Protein AF-A0A385BQH5-F1 (afdb_monomer)

Radius of gyration: 16.95 Å; Cα contacts (8 Å, |Δi|>4): 171; chains: 1; bounding box: 60×28×35 Å

Foldseek 3Di:
DDDDDPPPPVVVVVVVVLLVLLQCVQADWDWFFFADWDDDPFIWTDRDPPRTHGCVQWPDNDDDGGWIWTDDHGFKIWIWHDDPPRDTHTDDIITGHDPDCVVVCVPPVD

Structure (mmCIF, N/CA/C/O backbone):
data_AF-A0A385BQH5-F1
#
_entry.id   AF-A0A385BQH5-F1
#
loop_
_atom_site.group_PDB
_atom_site.id
_atom_site.type_symbol
_atom_site.label_atom_id
_atom_site.label_alt_id
_atom_site.label_comp_id
_atom_site.label_asym_id
_atom_site.label_entity_id
_atom_site.label_seq_id
_atom_site.pdbx_PDB_ins_code
_atom_site.Cartn_x
_atom_site.Cartn_y
_atom_site.Cartn_z
_atom_site.occupancy
_atom_site.B_iso_or_equiv
_atom_site.auth_seq_id
_atom_site.auth_comp_id
_atom_site.auth_asym_id
_atom_site.auth_atom_id
_atom_site.pdbx_PDB_model_num
ATOM 1 N N . MET A 1 1 ? -45.588 18.706 0.110 1.00 42.06 1 MET A N 1
ATOM 2 C CA . MET A 1 1 ? -44.507 18.430 1.082 1.00 42.06 1 MET A CA 1
ATOM 3 C C . MET A 1 1 ? -44.310 16.929 1.151 1.00 42.06 1 MET A C 1
ATOM 5 O O . MET A 1 1 ? -45.250 16.280 1.574 1.00 42.06 1 MET A O 1
ATOM 9 N N . LEU A 1 2 ? -43.172 16.399 0.689 1.00 43.88 2 LEU A N 1
ATOM 10 C CA . LEU A 1 2 ? -42.576 15.103 1.079 1.00 43.88 2 LEU A CA 1
ATOM 11 C C . LEU A 1 2 ? -41.400 14.822 0.130 1.00 43.88 2 LEU A C 1
ATOM 13 O O . LEU A 1 2 ? -41.543 14.179 -0.901 1.00 43.88 2 LEU A O 1
ATOM 17 N N . SER A 1 3 ? -40.230 15.362 0.457 1.00 42.41 3 SER A N 1
ATOM 18 C CA . SER A 1 3 ? -38.985 15.092 -0.270 1.00 42.41 3 SER A CA 1
ATOM 19 C C . SER A 1 3 ? -37.825 15.205 0.713 1.00 42.41 3 SER A C 1
ATOM 21 O O . SER A 1 3 ? -37.258 16.280 0.887 1.00 42.41 3 SER A O 1
ATOM 23 N N . GLY A 1 4 ? -37.521 14.125 1.436 1.00 46.78 4 GLY A N 1
ATOM 24 C CA . GLY A 1 4 ? -36.487 14.212 2.470 1.00 46.78 4 GLY A CA 1
ATOM 25 C C . GLY A 1 4 ? -36.072 12.926 3.177 1.00 46.7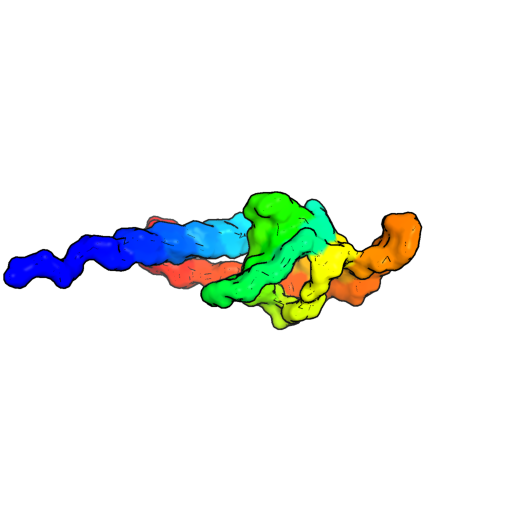8 4 GLY A C 1
ATOM 26 O O . GLY A 1 4 ? -35.565 13.032 4.283 1.00 46.78 4 GLY A O 1
ATOM 27 N N . PHE A 1 5 ? -36.271 11.731 2.601 1.00 41.88 5 PHE A N 1
ATOM 28 C CA . PHE A 1 5 ? -35.959 10.481 3.326 1.00 41.88 5 PHE A CA 1
ATOM 29 C C . PHE A 1 5 ? -35.049 9.470 2.600 1.00 41.88 5 PHE A C 1
ATOM 31 O O . PHE A 1 5 ? -34.791 8.401 3.136 1.00 41.88 5 PHE A O 1
ATOM 38 N N . PHE A 1 6 ? -34.499 9.791 1.420 1.00 38.69 6 PHE A N 1
ATOM 39 C CA . PHE A 1 6 ? -33.725 8.817 0.620 1.00 38.69 6 PHE A CA 1
ATOM 40 C C . PHE A 1 6 ? -32.208 9.066 0.516 1.00 38.69 6 PHE A C 1
ATOM 42 O O . PHE A 1 6 ? -31.498 8.246 -0.054 1.00 38.69 6 PHE A O 1
ATOM 49 N N . ILE A 1 7 ? -31.669 10.150 1.084 1.00 45.72 7 ILE A N 1
ATOM 50 C CA . ILE A 1 7 ? -30.247 10.518 0.886 1.00 45.72 7 ILE A CA 1
ATOM 51 C C . ILE A 1 7 ? -29.324 9.943 1.984 1.00 45.72 7 ILE A C 1
ATOM 53 O O . ILE A 1 7 ? -28.111 9.837 1.794 1.00 45.72 7 ILE A O 1
ATOM 57 N N . PHE A 1 8 ? -29.875 9.513 3.122 1.00 41.56 8 PHE A N 1
ATOM 58 C CA . PHE A 1 8 ? -29.067 9.086 4.270 1.00 41.56 8 PHE A CA 1
ATOM 59 C C . PHE A 1 8 ? -28.555 7.641 4.187 1.00 41.56 8 PHE A C 1
ATOM 61 O O . PHE A 1 8 ? -27.419 7.394 4.576 1.00 41.56 8 PHE A O 1
ATOM 68 N N . VAL A 1 9 ? -29.335 6.701 3.639 1.00 48.78 9 VAL A N 1
ATOM 69 C CA . VAL A 1 9 ? -28.971 5.268 3.653 1.00 48.78 9 VAL A CA 1
ATOM 70 C C . VAL A 1 9 ? -27.757 4.983 2.764 1.00 48.78 9 VAL A C 1
ATOM 72 O O . VAL A 1 9 ? -26.778 4.413 3.233 1.00 48.78 9 VAL A O 1
ATOM 75 N N . GLY A 1 10 ? -27.749 5.481 1.521 1.00 49.28 10 GLY A N 1
ATOM 76 C CA . GLY A 1 10 ? -26.636 5.232 0.597 1.00 49.28 10 GLY A CA 1
ATOM 77 C C . GLY A 1 10 ? -25.294 5.780 1.096 1.00 49.28 10 GLY A C 1
ATOM 78 O O . GLY A 1 10 ? -24.263 5.140 0.921 1.00 49.28 10 GLY A O 1
ATOM 79 N N . ASN A 1 11 ? -25.284 6.930 1.780 1.00 57.22 11 ASN A N 1
ATOM 80 C CA . ASN A 1 11 ? -24.048 7.491 2.336 1.00 57.22 11 ASN A CA 1
ATOM 81 C C . ASN A 1 11 ? -23.449 6.612 3.449 1.00 57.22 11 ASN A C 1
ATOM 83 O O . ASN A 1 11 ? -22.227 6.553 3.570 1.00 57.22 11 ASN A O 1
ATOM 87 N N . ILE A 1 12 ? -24.278 5.912 4.230 1.00 62.72 12 ILE A N 1
ATOM 88 C CA . ILE A 1 12 ? -23.821 5.042 5.324 1.00 62.72 12 ILE A CA 1
ATOM 89 C C . ILE A 1 12 ? -23.118 3.795 4.769 1.00 62.72 12 ILE A C 1
ATOM 91 O O . ILE A 1 12 ? -22.043 3.442 5.259 1.00 62.72 12 ILE A O 1
ATOM 95 N N . ASP A 1 13 ? -23.655 3.187 3.709 1.00 65.62 13 ASP A N 1
ATOM 96 C CA . ASP A 1 13 ? -23.061 1.998 3.078 1.00 65.62 13 ASP A CA 1
ATOM 97 C C . ASP A 1 13 ? -21.675 2.291 2.486 1.00 65.62 13 ASP A C 1
ATOM 99 O O . ASP A 1 13 ? -20.729 1.519 2.671 1.00 65.62 13 ASP A O 1
ATOM 103 N N . TYR A 1 14 ? -21.518 3.447 1.831 1.00 68.00 14 TYR A N 1
ATOM 104 C CA . TYR A 1 14 ? -20.221 3.889 1.310 1.00 68.00 14 TYR A CA 1
ATOM 105 C C . TYR A 1 14 ? -19.199 4.135 2.426 1.00 68.00 14 TYR A C 1
ATOM 107 O O . TYR A 1 14 ? -18.043 3.728 2.301 1.00 68.00 14 TYR A O 1
ATOM 115 N N . ILE A 1 15 ? -19.619 4.765 3.527 1.00 70.88 15 ILE A N 1
ATOM 116 C CA . ILE A 1 15 ? -18.752 5.008 4.688 1.00 70.88 15 ILE A CA 1
ATOM 117 C C . ILE A 1 15 ? -18.303 3.680 5.305 1.00 70.88 15 ILE A C 1
ATOM 119 O O . ILE A 1 15 ? -17.120 3.522 5.610 1.00 70.88 15 ILE A O 1
ATOM 123 N N . TYR A 1 16 ? -19.217 2.715 5.449 1.00 73.00 16 TYR A N 1
ATOM 124 C CA . TYR A 1 16 ? -18.906 1.387 5.975 1.00 73.00 16 TYR A CA 1
ATOM 125 C C . TYR A 1 16 ? -17.904 0.634 5.092 1.00 73.00 16 TYR A C 1
ATOM 127 O O . TYR A 1 16 ? -16.938 0.064 5.606 1.00 73.00 16 TYR A O 1
ATOM 135 N N . LEU A 1 17 ? -18.084 0.663 3.769 1.00 77.00 17 LEU A N 1
ATOM 136 C CA . LEU A 1 17 ? -17.190 -0.018 2.830 1.00 77.00 17 LEU A CA 1
ATOM 137 C C . LEU A 1 17 ? -15.765 0.555 2.864 1.00 77.00 17 LEU A C 1
ATOM 139 O O . LEU A 1 17 ? -14.796 -0.207 2.894 1.00 77.00 17 LEU A O 1
ATOM 143 N N . ASP A 1 18 ? -15.630 1.881 2.911 1.00 79.44 18 ASP A N 1
ATOM 144 C CA . ASP A 1 18 ? -14.329 2.552 3.019 1.00 79.44 18 ASP A CA 1
ATOM 145 C C . ASP A 1 18 ? -13.612 2.188 4.321 1.00 79.44 18 ASP A C 1
ATOM 147 O O . ASP A 1 18 ? -12.410 1.920 4.339 1.00 79.44 18 ASP A O 1
ATOM 151 N N . ILE A 1 19 ? -14.365 2.136 5.415 1.00 79.62 19 ILE A N 1
ATOM 152 C CA . ILE A 1 19 ? -13.902 1.720 6.738 1.00 79.62 19 ILE A CA 1
ATOM 153 C C . ILE A 1 19 ? -13.419 0.270 6.724 1.00 79.62 19 ILE A C 1
ATOM 155 O O . ILE A 1 19 ? -12.310 -0.013 7.186 1.00 79.62 19 ILE A O 1
ATOM 159 N N . LYS A 1 20 ? -14.220 -0.639 6.163 1.00 83.44 20 LYS A N 1
ATOM 160 C CA . LYS A 1 20 ? -13.885 -2.059 6.055 1.00 83.44 20 LYS A CA 1
ATOM 161 C C . LYS A 1 20 ? -12.608 -2.260 5.244 1.00 83.44 20 LYS A C 1
ATOM 163 O O . LYS A 1 20 ? -11.708 -2.949 5.709 1.00 83.44 20 LYS A O 1
ATOM 168 N N . ASN A 1 21 ? -12.479 -1.592 4.095 1.00 87.25 21 ASN A N 1
ATOM 169 C CA . ASN A 1 21 ? -11.266 -1.660 3.276 1.00 87.25 21 ASN A CA 1
ATOM 170 C C . ASN A 1 21 ? -10.021 -1.208 4.056 1.00 87.25 21 ASN A C 1
ATOM 172 O O . ASN A 1 21 ? -8.992 -1.878 3.996 1.00 87.25 2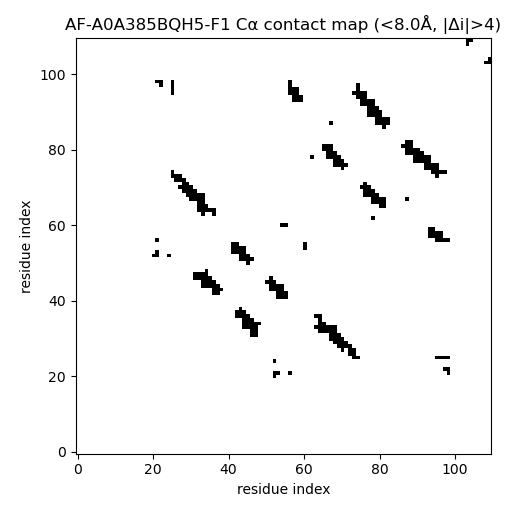1 ASN A O 1
ATOM 176 N N . LYS A 1 22 ? -10.118 -0.131 4.849 1.00 87.00 22 LYS A N 1
ATOM 177 C CA . LYS A 1 22 ? -8.990 0.353 5.659 1.00 87.00 22 LYS A CA 1
ATOM 178 C C . LYS A 1 22 ? -8.539 -0.668 6.706 1.00 87.00 22 LYS A C 1
ATOM 180 O O . LYS A 1 22 ? -7.336 -0.860 6.890 1.00 87.00 22 LYS A O 1
ATOM 185 N N . VAL A 1 23 ? -9.490 -1.314 7.383 1.00 86.62 23 VAL A N 1
ATOM 186 C CA . VAL A 1 23 ? -9.222 -2.369 8.378 1.00 86.62 23 VAL A CA 1
ATOM 187 C C . VAL A 1 23 ? -8.643 -3.613 7.709 1.00 86.62 23 VAL A C 1
ATOM 189 O O . VAL A 1 23 ? -7.634 -4.143 8.173 1.00 86.62 23 VAL A O 1
ATOM 192 N N . ASP A 1 24 ? -9.232 -4.041 6.595 1.00 87.81 24 ASP A N 1
ATOM 193 C CA . ASP A 1 24 ? -8.768 -5.194 5.825 1.00 87.81 24 ASP A CA 1
ATOM 194 C C . ASP A 1 24 ? -7.337 -4.977 5.329 1.00 87.81 24 ASP A C 1
ATOM 196 O O . ASP A 1 24 ? -6.482 -5.840 5.523 1.00 87.81 24 ASP A O 1
ATOM 200 N N . PHE A 1 25 ? -7.043 -3.805 4.761 1.00 89.50 25 PHE A N 1
ATOM 201 C CA . PHE A 1 25 ? -5.691 -3.447 4.339 1.00 89.50 25 PHE A CA 1
ATOM 202 C C . PHE A 1 25 ? -4.705 -3.490 5.506 1.00 89.50 25 PHE A C 1
ATOM 204 O O . PHE A 1 25 ? -3.618 -4.045 5.361 1.00 89.50 25 PHE A O 1
ATOM 211 N N . TYR A 1 26 ? -5.076 -2.955 6.674 1.00 88.00 26 TYR A N 1
ATOM 212 C CA . TYR A 1 26 ? -4.210 -2.961 7.855 1.00 88.00 26 TYR A CA 1
ATOM 213 C C . TYR A 1 26 ? -3.867 -4.388 8.311 1.00 88.00 26 TYR A C 1
ATOM 215 O O . TYR A 1 26 ? -2.705 -4.654 8.618 1.00 88.00 26 TYR A O 1
ATOM 223 N N . ASN A 1 27 ? -4.826 -5.318 8.263 1.00 86.50 27 ASN A N 1
ATOM 224 C CA . ASN A 1 27 ? -4.676 -6.678 8.795 1.00 86.50 27 ASN A CA 1
ATOM 225 C C . ASN A 1 27 ? -4.161 -7.730 7.793 1.00 86.50 27 ASN A C 1
ATOM 227 O O . ASN A 1 27 ? -3.713 -8.794 8.212 1.00 86.50 27 ASN A O 1
ATOM 231 N N . LYS A 1 28 ? -4.243 -7.484 6.480 1.00 88.12 28 LYS A N 1
ATOM 232 C CA . LYS A 1 28 ? -3.873 -8.476 5.450 1.00 88.12 28 LYS A CA 1
ATOM 233 C C . LYS A 1 28 ? -2.398 -8.420 5.066 1.00 88.12 28 LYS A C 1
ATOM 235 O O . LYS A 1 28 ? -1.833 -7.340 4.927 1.00 88.12 28 LYS A O 1
ATOM 240 N N . ASN A 1 29 ? -1.787 -9.572 4.809 1.00 91.06 29 ASN A N 1
ATOM 241 C CA . ASN A 1 29 ? -0.515 -9.596 4.089 1.00 91.06 29 ASN A CA 1
ATOM 242 C C . ASN A 1 29 ? -0.760 -9.264 2.618 1.00 91.06 29 ASN A C 1
ATOM 244 O O . ASN A 1 29 ? -1.766 -9.693 2.051 1.00 91.06 29 ASN A O 1
ATOM 248 N N . ILE A 1 30 ? 0.128 -8.471 2.029 1.00 90.62 30 ILE A N 1
ATOM 249 C CA . ILE A 1 30 ? -0.010 -8.000 0.650 1.00 90.62 30 ILE A CA 1
ATOM 250 C C . ILE A 1 30 ? 1.336 -8.137 -0.024 1.00 90.62 30 ILE A C 1
ATOM 252 O O . ILE A 1 30 ? 2.318 -7.603 0.473 1.00 90.62 30 ILE A O 1
ATOM 256 N N . ASP A 1 31 ? 1.349 -8.790 -1.173 1.00 91.44 31 ASP A N 1
ATOM 257 C CA . ASP A 1 31 ? 2.463 -8.788 -2.105 1.00 91.44 31 ASP A CA 1
ATOM 258 C C . ASP A 1 31 ? 1.872 -8.478 -3.482 1.00 91.44 31 ASP A C 1
ATOM 260 O O . ASP A 1 31 ? 0.879 -9.086 -3.886 1.00 91.44 31 ASP A O 1
ATOM 264 N N . GLY A 1 32 ? 2.418 -7.491 -4.188 1.00 91.44 32 GLY A N 1
ATOM 265 C CA . GLY A 1 32 ? 1.849 -7.077 -5.467 1.00 91.44 32 GLY A CA 1
ATOM 266 C C . GLY A 1 32 ? 2.611 -5.950 -6.141 1.00 91.44 32 GLY A C 1
ATOM 267 O O . GLY A 1 32 ? 3.582 -5.425 -5.605 1.00 91.44 32 GLY A O 1
ATOM 268 N N . ILE A 1 33 ? 2.151 -5.571 -7.330 1.00 92.56 33 ILE A N 1
ATOM 269 C CA . ILE A 1 33 ? 2.7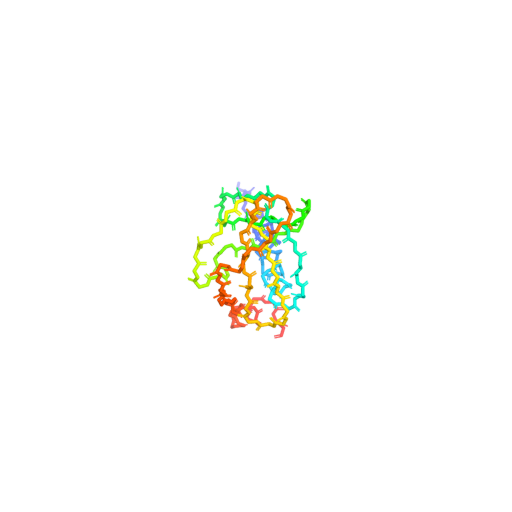15 -4.468 -8.114 1.00 92.56 33 ILE A CA 1
ATOM 270 C C . ILE A 1 33 ? 1.634 -3.414 -8.277 1.00 92.56 33 ILE A C 1
ATOM 272 O O . ILE A 1 33 ? 0.500 -3.741 -8.622 1.00 92.56 33 ILE A O 1
ATOM 276 N N . ILE A 1 34 ? 1.976 -2.148 -8.060 1.00 94.00 34 ILE A N 1
ATOM 277 C CA . ILE A 1 34 ? 1.035 -1.046 -8.237 1.00 94.00 34 ILE A CA 1
ATOM 278 C C . ILE A 1 34 ? 0.684 -0.931 -9.719 1.00 94.00 34 ILE A C 1
ATOM 280 O O . ILE A 1 34 ? 1.506 -0.529 -10.543 1.00 94.00 34 ILE A O 1
ATOM 284 N N . THR A 1 35 ? -0.558 -1.255 -10.058 1.00 94.88 35 THR A N 1
ATOM 285 C CA . THR A 1 35 ? -1.062 -1.232 -11.437 1.00 94.88 35 THR A CA 1
ATOM 286 C C . THR A 1 35 ? -1.702 0.105 -11.786 1.00 94.88 35 THR A C 1
ATOM 288 O O . THR A 1 35 ? -1.675 0.531 -12.940 1.00 94.88 35 THR A O 1
ATOM 291 N N . LYS A 1 36 ? -2.301 0.782 -10.797 1.00 95.19 36 LYS A N 1
ATOM 292 C CA . LYS A 1 36 ? -3.087 1.998 -11.020 1.00 95.19 36 LYS A CA 1
ATOM 293 C C . LYS A 1 36 ? -3.194 2.849 -9.761 1.00 95.19 36 LYS A C 1
ATOM 295 O O . LYS A 1 36 ? -3.380 2.336 -8.663 1.00 95.19 36 LYS A O 1
ATOM 300 N N . ILE A 1 37 ? -3.187 4.170 -9.934 1.00 94.00 37 ILE A N 1
ATOM 301 C CA . ILE A 1 37 ? -3.477 5.138 -8.870 1.00 94.00 37 ILE A CA 1
ATOM 302 C C . ILE A 1 37 ? -4.635 6.026 -9.332 1.00 94.00 37 ILE A C 1
ATOM 304 O O . ILE A 1 37 ? -4.548 6.673 -10.375 1.00 94.00 37 ILE A O 1
ATOM 308 N N . LYS A 1 38 ? -5.738 6.057 -8.577 1.00 93.75 38 LYS A N 1
ATOM 309 C CA . LYS A 1 38 ? -6.939 6.845 -8.904 1.00 93.75 38 LYS A CA 1
ATOM 310 C C . LYS A 1 38 ? -7.228 7.862 -7.802 1.00 93.75 38 LYS A C 1
ATOM 312 O O . LYS A 1 38 ? -7.583 7.486 -6.687 1.00 93.75 38 LYS A O 1
ATOM 317 N N . ARG A 1 39 ? -7.135 9.152 -8.129 1.00 88.94 39 ARG A N 1
ATOM 318 C CA . ARG A 1 39 ? -7.492 10.257 -7.224 1.00 88.94 39 ARG A CA 1
ATOM 319 C C . ARG A 1 39 ? -9.002 10.500 -7.281 1.00 88.94 39 ARG A C 1
ATOM 321 O O . ARG A 1 39 ? -9.531 10.844 -8.333 1.00 88.94 39 ARG A O 1
ATOM 328 N N . THR A 1 40 ? -9.699 10.263 -6.175 1.00 82.88 40 THR A N 1
ATOM 329 C CA . THR A 1 40 ? -11.142 10.532 -6.015 1.00 82.88 40 THR A CA 1
ATOM 330 C C . THR A 1 40 ? -11.375 11.254 -4.680 1.00 82.88 40 THR A C 1
ATOM 332 O O . THR A 1 40 ? -10.511 12.020 -4.268 1.00 82.88 40 THR A O 1
ATOM 335 N N . ARG A 1 41 ? -12.485 11.000 -3.964 1.00 74.50 41 ARG A N 1
ATOM 336 C CA . ARG A 1 41 ? -12.653 11.433 -2.559 1.00 74.50 41 ARG A CA 1
ATOM 337 C C . ARG A 1 41 ? -11.575 10.862 -1.618 1.00 74.50 41 ARG A C 1
ATOM 339 O O . ARG A 1 41 ? -11.340 11.434 -0.563 1.00 74.50 41 ARG A O 1
ATOM 346 N N . GLY A 1 42 ? -10.908 9.784 -2.034 1.00 82.19 42 GLY A N 1
ATOM 347 C CA . GLY A 1 42 ? -9.620 9.316 -1.517 1.00 82.19 42 GLY A CA 1
ATOM 348 C C . GLY A 1 42 ? -8.731 8.827 -2.663 1.00 82.19 42 GLY A C 1
ATOM 349 O O . GLY A 1 42 ? -9.228 8.522 -3.762 1.00 82.19 42 GLY A O 1
ATOM 350 N N . THR A 1 43 ? -7.421 8.770 -2.441 1.00 90.44 43 THR A N 1
ATOM 351 C CA . THR A 1 43 ? -6.465 8.279 -3.441 1.00 90.44 43 THR A CA 1
ATOM 352 C C . THR A 1 43 ? -6.344 6.766 -3.327 1.00 90.44 43 THR A C 1
ATOM 354 O O . THR A 1 43 ? -5.701 6.250 -2.419 1.00 90.44 43 THR A O 1
ATOM 357 N N . LYS A 1 44 ? -6.971 6.049 -4.262 1.00 93.25 44 LYS A N 1
ATOM 358 C CA . LYS A 1 44 ? -6.950 4.584 -4.311 1.00 93.25 44 LYS A CA 1
ATOM 359 C C . LYS A 1 44 ? -5.711 4.105 -5.056 1.00 93.25 44 LYS A C 1
ATOM 361 O O . LYS A 1 44 ? -5.513 4.487 -6.212 1.00 93.25 44 LYS A O 1
ATOM 366 N N . VAL A 1 45 ? -4.919 3.261 -4.411 1.00 94.31 45 VAL A N 1
ATOM 367 C CA . VAL A 1 45 ? -3.732 2.612 -4.973 1.00 94.31 45 VAL A CA 1
ATOM 368 C C . VAL A 1 45 ? -4.063 1.143 -5.196 1.00 94.31 45 VAL A C 1
ATOM 370 O O . VAL A 1 45 ? -4.308 0.418 -4.235 1.00 94.31 45 VAL A O 1
ATOM 373 N N . TYR A 1 46 ? -4.119 0.726 -6.457 1.00 95.12 46 TYR A N 1
ATOM 374 C CA . TYR A 1 46 ? -4.471 -0.632 -6.861 1.00 95.12 46 TYR A CA 1
ATOM 375 C C . TYR A 1 46 ? -3.208 -1.465 -7.038 1.00 95.12 46 TYR A C 1
ATOM 377 O O . TYR A 1 46 ? -2.269 -1.024 -7.705 1.00 95.12 46 TYR A O 1
ATOM 385 N N . TYR A 1 47 ? -3.214 -2.663 -6.462 1.00 92.88 47 TYR A N 1
ATOM 386 C CA . TYR A 1 47 ? -2.131 -3.649 -6.570 1.00 92.88 47 TYR A CA 1
ATOM 387 C C . TYR A 1 47 ? -2.592 -4.985 -7.177 1.00 92.88 47 TYR A C 1
ATOM 389 O O . TYR A 1 47 ? -1.779 -5.877 -7.404 1.00 92.88 47 TYR A O 1
ATOM 397 N N . ALA A 1 48 ? -3.889 -5.096 -7.472 1.00 88.88 48 ALA A N 1
ATOM 398 C CA . ALA A 1 48 ? -4.509 -6.117 -8.310 1.00 88.88 48 ALA A CA 1
ATOM 399 C C . ALA A 1 48 ? -5.692 -5.485 -9.074 1.00 88.88 48 ALA A C 1
ATOM 401 O O . ALA A 1 48 ? -5.912 -4.275 -8.990 1.00 88.88 48 ALA A O 1
ATOM 402 N N . GLU A 1 49 ? -6.453 -6.278 -9.831 1.00 86.25 49 GLU A N 1
ATOM 403 C CA . GLU A 1 49 ? -7.579 -5.778 -10.638 1.00 86.25 49 GLU A CA 1
ATOM 404 C C . GLU A 1 49 ? -8.677 -5.119 -9.781 1.00 86.25 49 GLU A C 1
ATOM 406 O O . GLU A 1 49 ? -9.150 -4.025 -10.099 1.00 86.25 49 GLU A O 1
ATOM 411 N N . SER A 1 50 ? -9.030 -5.746 -8.657 1.00 87.19 50 SER A N 1
ATOM 412 C CA . SER A 1 50 ? -10.053 -5.265 -7.719 1.00 87.19 50 SER A CA 1
ATOM 413 C C . SER A 1 50 ? -9.499 -4.783 -6.379 1.00 87.19 50 SER A C 1
ATOM 415 O O . SER A 1 50 ? -10.205 -4.087 -5.647 1.00 87.19 50 SER A O 1
ATOM 417 N N . ASP A 1 51 ? -8.253 -5.130 -6.047 1.00 90.88 51 ASP A N 1
ATOM 418 C CA . ASP A 1 51 ? -7.693 -4.852 -4.728 1.00 90.88 51 ASP A CA 1
ATOM 419 C C . ASP A 1 51 ? -6.946 -3.523 -4.693 1.00 90.88 51 ASP A C 1
ATOM 421 O O . ASP A 1 51 ? -6.044 -3.246 -5.492 1.00 90.88 51 ASP A O 1
ATOM 425 N N . PHE A 1 52 ? -7.331 -2.698 -3.723 1.00 93.38 52 PHE A N 1
ATOM 426 C CA . PHE A 1 52 ? -6.751 -1.387 -3.500 1.00 93.38 52 PHE A CA 1
ATOM 427 C C . PHE A 1 52 ? -6.662 -1.053 -2.014 1.00 93.38 52 PHE A C 1
ATOM 429 O O . PHE A 1 52 ? -7.357 -1.634 -1.176 1.00 93.38 52 PHE A O 1
ATOM 436 N N . PHE A 1 53 ? -5.837 -0.057 -1.717 1.00 92.19 53 PHE A N 1
ATOM 437 C CA . PHE A 1 53 ? -5.801 0.626 -0.430 1.00 92.19 53 PHE A CA 1
ATOM 438 C C . PHE A 1 53 ? -5.815 2.139 -0.615 1.00 92.19 53 PHE A C 1
ATOM 440 O O . PHE A 1 53 ? -5.610 2.656 -1.719 1.00 92.19 53 PHE A O 1
ATOM 447 N N . TYR A 1 54 ? -6.080 2.854 0.470 1.00 91.69 54 TYR A N 1
ATOM 448 C CA . TYR A 1 54 ? -6.076 4.310 0.478 1.00 91.69 54 TYR A CA 1
ATOM 449 C C . TYR A 1 54 ? -4.669 4.832 0.776 1.00 91.69 54 TYR A C 1
ATOM 451 O O . TYR A 1 54 ? -4.083 4.477 1.797 1.00 91.69 54 TYR A O 1
ATOM 459 N N . LEU A 1 55 ? -4.131 5.700 -0.085 1.00 91.94 55 LEU A N 1
ATOM 460 C CA . LEU A 1 55 ? -2.808 6.316 0.097 1.00 91.94 55 LEU A CA 1
ATOM 461 C C . LEU A 1 55 ? -2.719 7.089 1.420 1.00 91.94 55 LEU A C 1
ATOM 463 O O . LEU A 1 55 ? -1.655 7.198 2.012 1.00 91.94 55 LEU A O 1
ATOM 467 N N . GLU A 1 56 ? -3.845 7.603 1.911 1.00 89.00 56 GLU A N 1
ATOM 468 C CA . GLU A 1 56 ? -3.960 8.300 3.193 1.00 89.00 56 GLU A CA 1
ATOM 469 C C . GLU A 1 56 ? -3.738 7.383 4.409 1.00 89.00 56 GLU A C 1
ATOM 471 O O . GLU A 1 56 ? -3.638 7.872 5.529 1.00 89.00 56 GLU A O 1
ATOM 476 N N . GLN A 1 57 ? -3.675 6.062 4.213 1.00 88.94 57 GLN A N 1
ATOM 477 C CA . GLN A 1 57 ? -3.287 5.106 5.253 1.00 88.94 57 GLN A CA 1
ATOM 478 C C . GLN A 1 57 ? -1.773 4.986 5.414 1.00 88.94 57 GLN A C 1
ATOM 480 O O . GLN A 1 57 ? -1.327 4.204 6.247 1.00 88.94 57 GLN A O 1
ATOM 485 N N . LEU A 1 58 ? -0.989 5.709 4.621 1.00 90.94 58 LEU A N 1
ATOM 486 C CA . LEU A 1 58 ? 0.461 5.722 4.705 1.00 90.94 58 LEU A CA 1
ATOM 487 C C . LEU A 1 58 ? 0.933 7.044 5.309 1.00 90.94 58 LEU A C 1
ATOM 489 O O . LEU A 1 58 ? 0.383 8.102 4.999 1.00 90.94 58 LEU A O 1
ATOM 493 N N . GLU A 1 59 ? 1.942 6.972 6.177 1.00 87.38 59 GLU A N 1
ATOM 494 C CA . GLU A 1 59 ? 2.589 8.160 6.755 1.00 87.38 59 GLU A CA 1
ATOM 495 C C . GLU A 1 59 ? 3.235 9.025 5.658 1.00 87.38 59 GLU A C 1
ATOM 497 O O . GLU A 1 59 ? 3.059 10.241 5.656 1.00 87.38 59 GLU A O 1
ATOM 502 N N . ASP A 1 60 ? 3.835 8.378 4.651 1.00 81.19 60 ASP A N 1
ATOM 503 C CA . ASP A 1 60 ? 4.431 9.017 3.476 1.00 81.19 60 ASP A CA 1
ATOM 504 C C . ASP A 1 60 ? 3.728 8.624 2.171 1.00 81.19 60 ASP A C 1
ATOM 506 O O . ASP A 1 60 ? 3.285 7.491 1.975 1.00 81.19 60 ASP A O 1
ATOM 510 N N . LYS A 1 61 ? 3.654 9.571 1.228 1.00 77.81 61 LYS A N 1
ATOM 511 C CA . LYS A 1 61 ? 2.852 9.456 -0.007 1.00 77.81 61 LYS A CA 1
ATOM 512 C C . LYS A 1 61 ? 3.685 9.225 -1.271 1.00 77.81 61 LYS A C 1
ATOM 514 O O . LYS A 1 61 ? 3.365 9.760 -2.332 1.00 77.81 61 LYS A O 1
ATOM 519 N N . LEU A 1 62 ? 4.757 8.448 -1.169 1.00 77.25 62 LEU A N 1
ATOM 520 C CA . LEU A 1 62 ? 5.711 8.231 -2.260 1.00 77.25 62 LEU A CA 1
ATOM 521 C C . LEU A 1 62 ? 5.525 6.848 -2.893 1.00 77.25 62 LEU A C 1
ATOM 523 O O . LEU A 1 62 ? 6.316 5.944 -2.657 1.00 77.25 62 LEU A O 1
ATOM 527 N N . LEU A 1 63 ? 4.466 6.695 -3.692 1.00 89.38 63 LEU A N 1
ATOM 528 C CA . LEU A 1 63 ? 4.201 5.487 -4.477 1.00 89.38 63 LEU A CA 1
ATOM 529 C C . LEU A 1 63 ? 3.980 5.833 -5.948 1.00 89.38 63 LEU A C 1
ATOM 531 O O . LEU A 1 63 ? 3.305 6.822 -6.263 1.00 89.38 63 LEU A O 1
ATOM 535 N N . LYS A 1 64 ? 4.502 5.000 -6.847 1.00 91.25 64 LYS A N 1
ATOM 536 C CA . LYS A 1 64 ? 4.361 5.135 -8.299 1.00 91.25 64 LYS A CA 1
ATOM 537 C C . LYS A 1 64 ? 3.809 3.854 -8.920 1.00 91.25 64 LYS A C 1
ATOM 539 O O . LYS A 1 64 ? 3.869 2.767 -8.356 1.00 91.25 64 LYS A O 1
ATOM 544 N N . ILE A 1 65 ? 3.231 3.999 -10.110 1.00 91.94 65 ILE A N 1
ATOM 545 C CA . ILE A 1 65 ? 2.795 2.852 -10.912 1.00 91.94 65 ILE A CA 1
ATOM 546 C C . ILE A 1 65 ? 4.039 2.06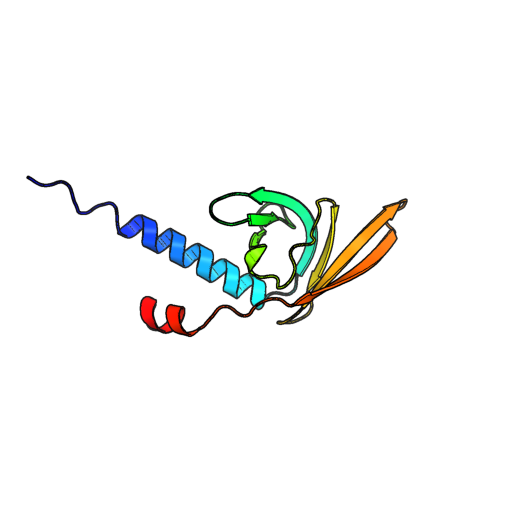3 -11.332 1.00 91.94 65 ILE A C 1
ATOM 548 O O . ILE A 1 65 ? 4.995 2.652 -11.828 1.00 91.9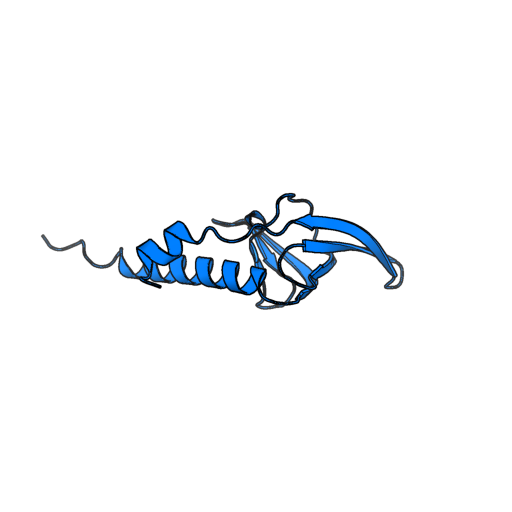4 65 ILE A O 1
ATOM 552 N N . GLY A 1 66 ? 4.000 0.745 -11.154 1.00 89.88 66 GLY A N 1
ATOM 553 C CA . GLY A 1 66 ? 5.116 -0.158 -11.433 1.00 89.88 66 GLY A CA 1
ATOM 554 C C . GLY A 1 66 ? 5.958 -0.528 -10.210 1.00 89.88 66 GLY A C 1
ATOM 555 O O . GLY A 1 66 ? 6.682 -1.523 -10.285 1.00 89.88 66 GLY A O 1
ATOM 556 N N . ASP A 1 67 ? 5.825 0.192 -9.091 1.00 91.00 67 ASP A N 1
ATOM 557 C CA . ASP A 1 67 ? 6.483 -0.187 -7.839 1.00 91.00 67 ASP A CA 1
ATOM 558 C C . ASP A 1 67 ? 5.924 -1.523 -7.340 1.00 91.00 67 ASP A C 1
ATOM 560 O O . ASP A 1 67 ? 4.713 -1.770 -7.374 1.00 91.00 67 ASP A O 1
ATOM 564 N N . SER A 1 68 ? 6.808 -2.387 -6.852 1.00 92.25 68 SER A N 1
ATOM 565 C CA . SER A 1 68 ? 6.419 -3.590 -6.127 1.00 92.25 68 SER A CA 1
ATOM 566 C C . SER A 1 68 ? 6.267 -3.255 -4.653 1.00 92.25 68 SER A C 1
ATOM 568 O O . SER A 1 68 ? 7.080 -2.539 -4.075 1.00 92.25 68 SER A O 1
ATOM 570 N N . ILE A 1 69 ? 5.235 -3.795 -4.024 1.00 93.25 69 ILE A N 1
ATOM 571 C CA . ILE A 1 69 ? 4.943 -3.591 -2.613 1.00 93.25 69 ILE A CA 1
ATOM 572 C C . ILE A 1 69 ? 4.875 -4.933 -1.895 1.00 93.25 69 ILE A C 1
ATOM 574 O O . ILE A 1 69 ? 4.363 -5.914 -2.433 1.00 93.25 69 ILE A O 1
ATOM 578 N N . SER A 1 70 ? 5.384 -4.962 -0.668 1.00 92.81 70 SER A N 1
ATOM 579 C CA . SER A 1 70 ? 5.253 -6.102 0.234 1.00 92.81 70 SER A CA 1
ATOM 580 C C . SER A 1 70 ? 4.911 -5.609 1.630 1.00 92.81 70 SER A C 1
ATOM 582 O O . SER A 1 70 ? 5.566 -4.729 2.185 1.00 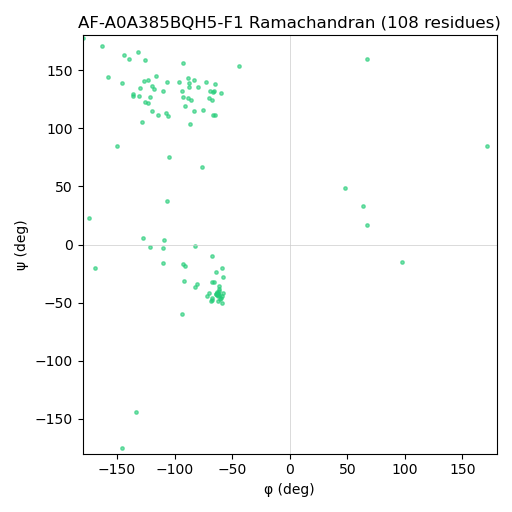92.81 70 SER A O 1
ATOM 584 N N . LYS A 1 71 ? 3.872 -6.182 2.216 1.00 92.06 71 LYS A N 1
ATOM 585 C CA . LYS A 1 71 ? 3.425 -5.925 3.576 1.00 92.06 71 LYS A CA 1
ATOM 586 C C . LYS A 1 71 ? 3.288 -7.261 4.271 1.00 92.06 71 LYS A C 1
ATOM 588 O O . LYS A 1 71 ? 2.328 -8.001 4.051 1.00 92.06 71 LYS A O 1
ATOM 593 N N . LYS A 1 72 ? 4.251 -7.535 5.140 1.00 82.12 72 LYS A N 1
ATOM 594 C CA . LYS A 1 72 ? 4.220 -8.659 6.067 1.00 82.12 72 LYS A CA 1
ATOM 595 C C . LYS A 1 72 ? 3.920 -8.072 7.441 1.00 82.12 72 LYS A C 1
ATOM 597 O O . LYS A 1 72 ? 4.758 -7.370 8.000 1.00 82.12 72 LYS A O 1
ATOM 602 N N . THR A 1 73 ? 2.728 -8.343 7.971 1.00 67.25 73 THR A N 1
ATOM 603 C CA . THR A 1 73 ? 2.230 -7.887 9.289 1.00 67.25 73 THR A CA 1
ATOM 604 C C . THR A 1 73 ? 1.977 -6.374 9.493 1.00 67.25 73 THR A C 1
ATOM 606 O O . THR A 1 73 ? 2.403 -5.505 8.734 1.00 67.25 73 THR A O 1
ATOM 609 N N . ASN A 1 74 ? 1.146 -6.083 10.501 1.00 67.19 74 ASN A N 1
ATOM 610 C CA . ASN A 1 74 ? 0.309 -4.885 10.666 1.00 67.19 74 ASN A CA 1
ATOM 611 C C . ASN A 1 74 ? 1.059 -3.616 11.098 1.00 67.19 74 ASN A C 1
ATOM 613 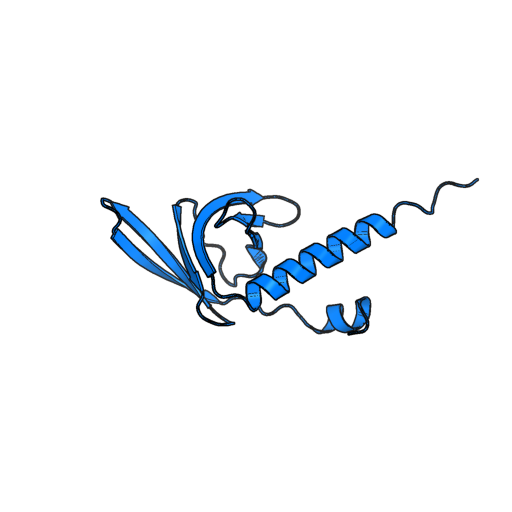O O . ASN A 1 74 ? 0.830 -3.104 12.194 1.00 67.19 74 ASN A O 1
ATOM 617 N N . SER A 1 75 ? 1.925 -3.068 10.257 1.00 77.12 75 SER A N 1
ATOM 618 C CA . SER A 1 75 ? 2.509 -1.753 10.562 1.00 77.12 75 SER A CA 1
ATOM 619 C C . SER A 1 75 ? 3.281 -1.125 9.425 1.00 77.12 75 SER A C 1
ATOM 621 O O . SER A 1 75 ? 3.500 0.081 9.473 1.00 77.12 75 SER A O 1
ATOM 623 N N . GLU A 1 76 ? 3.734 -1.896 8.438 1.00 90.25 76 GLU A N 1
ATOM 624 C CA . GLU A 1 76 ? 4.744 -1.410 7.503 1.00 90.25 76 GLU A CA 1
ATOM 625 C C . GLU A 1 76 ? 4.536 -1.977 6.098 1.00 90.25 76 GLU A C 1
ATOM 627 O O . GLU A 1 76 ? 4.224 -3.154 5.916 1.00 90.25 76 GLU A O 1
ATOM 632 N N . LEU A 1 77 ? 4.724 -1.116 5.105 1.00 91.88 77 LEU A N 1
ATOM 633 C CA . LEU A 1 77 ? 4.688 -1.420 3.685 1.00 91.88 77 LEU A CA 1
ATOM 634 C C . LEU A 1 77 ? 6.096 -1.205 3.126 1.00 91.88 77 LEU A C 1
ATOM 636 O O . LEU A 1 77 ? 6.576 -0.074 3.078 1.00 91.88 77 LEU A O 1
ATOM 640 N N . ALA A 1 78 ? 6.764 -2.278 2.722 1.00 92.38 78 ALA A N 1
ATOM 641 C CA . ALA A 1 78 ? 8.008 -2.198 1.971 1.00 92.38 78 ALA A CA 1
ATOM 642 C C . ALA A 1 78 ? 7.700 -1.903 0.500 1.00 92.38 78 ALA A C 1
ATOM 644 O O . ALA A 1 78 ? 6.799 -2.510 -0.084 1.00 92.38 78 ALA A O 1
ATOM 645 N N . VAL A 1 79 ? 8.454 -0.980 -0.086 1.00 92.00 79 VAL A N 1
ATOM 646 C CA . VAL A 1 79 ? 8.316 -0.541 -1.476 1.00 92.00 79 VAL A CA 1
ATOM 647 C C . VAL A 1 79 ? 9.615 -0.832 -2.205 1.00 92.00 79 VAL A C 1
ATOM 649 O O . VAL A 1 79 ? 10.705 -0.573 -1.688 1.00 92.00 79 VAL A O 1
ATOM 652 N N . TYR A 1 80 ? 9.489 -1.355 -3.415 1.00 91.44 80 TYR A N 1
ATOM 653 C CA . TYR A 1 80 ? 10.597 -1.724 -4.270 1.00 91.44 80 TYR A CA 1
ATOM 654 C C . TYR A 1 80 ? 10.401 -1.129 -5.663 1.00 91.44 80 TYR A C 1
ATOM 656 O O . TYR A 1 80 ? 9.320 -1.238 -6.241 1.00 91.44 80 TYR A O 1
ATOM 664 N N . GLU A 1 81 ? 11.455 -0.551 -6.226 1.00 88.25 81 GLU A N 1
ATOM 665 C CA . GLU A 1 81 ? 11.458 -0.072 -7.606 1.00 88.25 81 GLU A CA 1
ATOM 666 C C . GLU A 1 81 ? 11.876 -1.205 -8.527 1.00 88.25 81 GLU A C 1
ATOM 668 O O . GLU A 1 81 ? 12.842 -1.925 -8.255 1.00 88.25 81 GLU A O 1
ATOM 673 N N . LYS A 1 82 ? 11.163 -1.358 -9.639 1.00 81.06 82 LYS A N 1
ATOM 674 C CA . LYS A 1 82 ? 11.578 -2.278 -10.688 1.00 81.06 82 LYS A CA 1
ATOM 675 C C . LYS A 1 82 ? 12.739 -1.662 -11.468 1.00 81.06 82 LYS A C 1
ATOM 677 O O . LYS A 1 82 ? 12.553 -0.677 -12.176 1.00 81.06 82 LYS A O 1
ATOM 682 N N . ILE A 1 83 ? 13.898 -2.301 -11.401 1.00 82.94 83 ILE A N 1
ATOM 683 C CA . ILE A 1 83 ? 15.011 -2.079 -12.324 1.00 82.94 83 ILE A CA 1
ATOM 684 C C . ILE A 1 83 ? 14.882 -3.099 -13.466 1.00 82.94 83 ILE A C 1
ATOM 686 O O . ILE A 1 83 ? 14.196 -4.120 -13.344 1.00 82.94 83 ILE A O 1
ATOM 690 N N . GLU A 1 84 ? 15.454 -2.790 -14.626 1.00 77.75 84 GLU A N 1
ATOM 691 C CA . GLU A 1 84 ? 15.425 -3.638 -15.821 1.00 77.75 84 GLU A CA 1
ATOM 692 C C . GLU A 1 84 ? 15.690 -5.133 -15.520 1.00 77.75 84 GLU A C 1
ATOM 694 O O . GLU A 1 84 ? 16.319 -5.509 -14.531 1.00 77.75 84 GLU A O 1
ATOM 699 N N . ASN A 1 85 ? 15.169 -6.019 -16.376 1.00 73.56 85 ASN A N 1
ATOM 700 C CA . ASN A 1 85 ? 15.308 -7.480 -16.255 1.00 73.56 85 ASN A CA 1
ATOM 701 C C . ASN A 1 85 ? 14.672 -8.139 -15.013 1.00 73.56 85 ASN A C 1
ATOM 703 O O . ASN A 1 85 ? 15.138 -9.178 -14.560 1.00 73.56 85 ASN A O 1
ATOM 707 N N . LYS A 1 86 ? 13.543 -7.611 -14.511 1.00 67.44 86 LYS A N 1
ATOM 708 C CA . LYS A 1 86 ? 12.783 -8.178 -13.364 1.00 67.44 86 LYS A CA 1
ATOM 709 C C . LYS A 1 86 ? 13.532 -8.112 -12.025 1.00 67.44 86 LYS A C 1
ATOM 711 O O . LYS A 1 86 ? 13.148 -8.799 -11.080 1.00 67.44 86 LYS A O 1
ATOM 716 N N . HIS A 1 87 ? 14.567 -7.284 -11.932 1.00 79.56 87 HIS A N 1
ATOM 717 C CA . HIS A 1 87 ? 15.222 -7.000 -10.666 1.00 79.56 87 HIS A CA 1
ATOM 718 C C . HIS A 1 87 ? 14.448 -5.912 -9.922 1.00 79.56 87 HIS A C 1
ATOM 720 O O . HIS A 1 87 ? 13.944 -4.968 -10.523 1.00 79.56 87 HIS A O 1
ATOM 726 N N . TYR A 1 88 ? 14.344 -6.047 -8.605 1.00 83.19 88 TYR A N 1
ATOM 727 C CA . TYR A 1 88 ? 13.683 -5.067 -7.752 1.00 83.19 88 TYR A CA 1
ATOM 728 C C . TYR A 1 88 ? 14.683 -4.562 -6.722 1.00 83.19 88 TYR A C 1
ATOM 730 O O . TYR A 1 88 ? 15.301 -5.369 -6.024 1.00 83.19 88 TYR A O 1
ATOM 738 N N . ILE A 1 89 ? 14.847 -3.245 -6.623 1.00 88.31 89 ILE A N 1
ATOM 739 C CA . ILE A 1 89 ? 15.620 -2.631 -5.542 1.00 88.31 89 ILE A CA 1
ATOM 740 C C . ILE A 1 89 ? 14.687 -2.193 -4.435 1.00 88.31 89 ILE A C 1
ATOM 742 O O . ILE A 1 89 ? 13.605 -1.677 -4.686 1.00 88.31 89 ILE A O 1
ATOM 746 N N . TYR A 1 90 ? 15.111 -2.391 -3.196 1.00 88.06 90 TYR A N 1
ATOM 747 C CA . TYR A 1 90 ? 14.402 -1.835 -2.057 1.00 88.06 90 TYR A CA 1
ATOM 748 C C . TYR A 1 90 ? 14.529 -0.307 -2.075 1.00 88.06 90 TYR A C 1
ATOM 750 O O . TYR A 1 90 ? 15.642 0.215 -2.098 1.00 88.06 90 TYR A O 1
ATOM 758 N N . LEU A 1 91 ? 13.393 0.391 -2.063 1.00 86.94 91 LEU A N 1
ATOM 759 C CA . LEU A 1 91 ? 13.345 1.850 -1.986 1.00 86.94 91 LEU A CA 1
ATOM 760 C C . LEU A 1 91 ? 13.216 2.313 -0.542 1.00 86.94 91 LEU A C 1
ATOM 762 O O . LEU A 1 91 ? 14.029 3.089 -0.048 1.00 86.94 91 LEU A O 1
ATOM 766 N N . THR A 1 92 ? 12.143 1.885 0.120 1.00 89.25 92 THR A N 1
ATOM 767 C CA . THR A 1 92 ? 11.773 2.413 1.430 1.00 89.25 92 THR A CA 1
ATOM 768 C C . THR A 1 92 ? 10.776 1.505 2.141 1.00 89.25 92 THR A C 1
ATOM 770 O O . THR A 1 92 ? 10.214 0.570 1.563 1.00 89.25 92 THR A O 1
ATOM 773 N N . LYS A 1 93 ? 10.532 1.819 3.409 1.00 90.25 93 LYS A N 1
ATOM 774 C CA . LYS A 1 93 ? 9.515 1.210 4.253 1.00 90.25 93 LYS A CA 1
ATOM 775 C C . LYS A 1 93 ? 8.639 2.315 4.810 1.00 90.25 93 LYS A C 1
ATOM 777 O O . LYS A 1 93 ? 9.129 3.229 5.465 1.00 90.25 93 LYS A O 1
ATOM 782 N N . ILE A 1 94 ? 7.345 2.216 4.543 1.00 91.56 94 ILE A N 1
ATOM 783 C CA . ILE A 1 94 ? 6.363 3.228 4.910 1.00 91.56 94 ILE A CA 1
ATOM 784 C C . ILE A 1 94 ? 5.472 2.674 6.009 1.00 91.56 94 ILE A C 1
ATOM 786 O O . ILE A 1 94 ? 4.949 1.562 5.902 1.00 91.56 94 ILE A O 1
ATOM 790 N N . LYS A 1 95 ? 5.266 3.453 7.067 1.00 90.94 95 LYS A N 1
ATOM 791 C CA . LYS A 1 95 ? 4.362 3.074 8.147 1.00 90.94 95 LYS A CA 1
ATOM 792 C C . LYS A 1 95 ? 2.910 3.108 7.675 1.00 90.94 95 LYS A C 1
ATOM 794 O O . LYS A 1 95 ? 2.450 4.089 7.091 1.00 90.94 95 LYS A O 1
ATOM 799 N N . VAL A 1 96 ? 2.177 2.043 7.983 1.00 90.62 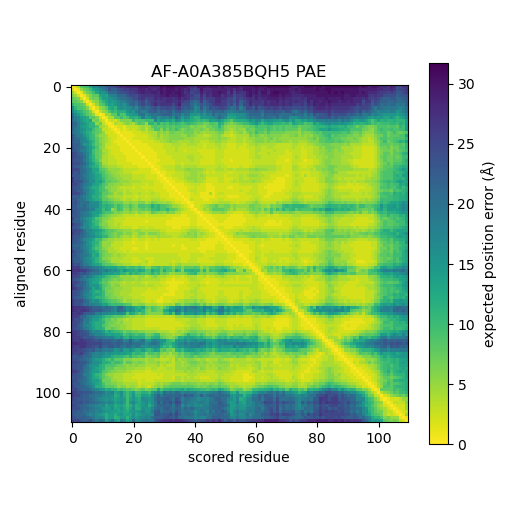96 VAL A N 1
ATOM 800 C CA . VAL A 1 96 ? 0.734 1.945 7.765 1.00 90.62 96 VAL A CA 1
ATOM 801 C C . VAL A 1 96 ? 0.005 2.430 9.014 1.00 90.62 96 VAL A C 1
ATOM 803 O O . VAL A 1 96 ? 0.133 1.864 10.102 1.00 90.62 96 VAL A O 1
ATOM 806 N N . LEU A 1 97 ? -0.790 3.480 8.851 1.00 88.81 97 LEU A N 1
ATOM 807 C CA . LEU A 1 97 ? -1.584 4.086 9.905 1.00 88.81 97 LEU A CA 1
ATOM 808 C C . LEU A 1 97 ? -2.727 3.153 10.310 1.00 88.81 97 LEU A C 1
ATOM 810 O O . LEU A 1 97 ? -3.546 2.725 9.491 1.00 88.81 97 LEU A O 1
ATOM 814 N N . LYS A 1 98 ? -2.799 2.864 11.611 1.00 85.00 98 LYS A N 1
ATOM 815 C CA . LYS A 1 98 ? -3.889 2.080 12.187 1.00 85.00 98 LYS A CA 1
ATOM 816 C C . LYS A 1 98 ? -5.199 2.874 12.087 1.00 85.00 98 LYS A C 1
ATOM 818 O O .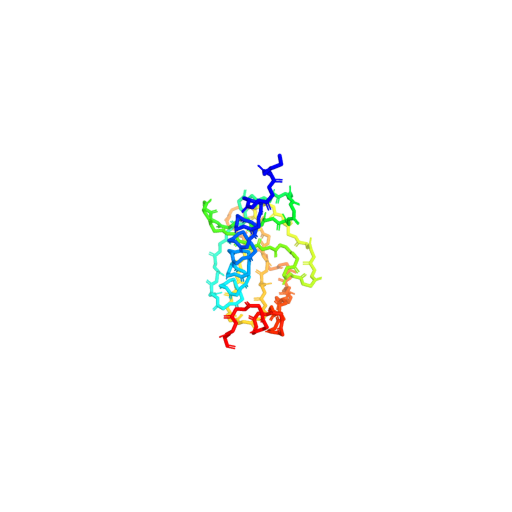 LYS A 1 98 ? -5.224 4.035 12.502 1.00 85.00 98 LYS A O 1
ATOM 823 N N . PRO A 1 99 ? -6.299 2.277 11.596 1.00 78.12 99 PRO A N 1
ATOM 824 C CA . PRO A 1 99 ? -7.597 2.943 11.614 1.00 78.12 99 PRO A CA 1
ATOM 825 C C . PRO A 1 99 ? -8.004 3.285 13.059 1.00 78.12 99 PRO A C 1
ATOM 827 O O . PRO A 1 99 ? -7.924 2.440 13.953 1.00 78.12 99 PRO A O 1
ATOM 830 N N . GLN A 1 100 ? -8.412 4.536 13.302 1.00 69.75 100 GLN A N 1
ATOM 831 C CA . GLN A 1 100 ? -8.799 5.014 14.635 1.00 69.75 100 GLN A CA 1
ATOM 832 C C . GLN A 1 100 ? -10.058 4.288 15.126 1.00 69.75 100 GLN A C 1
ATOM 834 O O . GLN A 1 100 ? -11.139 4.528 14.610 1.00 69.75 100 GLN A O 1
ATOM 839 N N . SER A 1 101 ? -9.948 3.443 16.152 1.00 60.44 101 SER A N 1
ATOM 840 C CA . SER A 1 101 ? -11.051 2.602 16.656 1.00 60.44 101 SER A CA 1
ATOM 841 C C . SER A 1 101 ? -12.248 3.364 17.247 1.00 60.44 101 SER A C 1
ATOM 843 O O . SER A 1 101 ? -13.353 2.826 17.275 1.00 60.44 101 SER A O 1
ATOM 845 N N . SER A 1 102 ? -12.046 4.602 17.710 1.00 56.00 102 SER A N 1
ATOM 846 C CA . SER A 1 102 ? -13.050 5.411 18.423 1.00 56.00 102 SER A CA 1
ATOM 847 C C . SER A 1 102 ? -14.327 5.647 17.602 1.00 56.00 102 SER A C 1
ATOM 849 O O . SER A 1 102 ? -15.427 5.331 18.053 1.00 56.00 102 SER A O 1
ATOM 851 N N . TYR A 1 103 ? -14.184 6.106 16.355 1.00 53.66 103 TYR A N 1
ATOM 852 C CA . TYR A 1 103 ? -15.329 6.377 15.481 1.00 53.66 103 TYR A CA 1
ATOM 853 C C . TYR A 1 103 ? -16.069 5.089 15.076 1.00 53.66 103 TYR A C 1
ATOM 855 O O . TYR A 1 103 ? -17.288 5.083 14.941 1.00 53.66 103 TYR A O 1
ATOM 863 N N . PHE A 1 104 ? -15.340 3.974 14.943 1.00 55.12 104 PHE A N 1
ATOM 864 C CA . PHE A 1 104 ? -15.869 2.680 14.501 1.00 55.12 104 PHE A CA 1
ATOM 865 C C . PHE A 1 104 ? -16.746 2.034 15.577 1.00 55.12 104 PHE A C 1
ATOM 867 O O . PHE A 1 104 ? -17.842 1.572 15.268 1.00 55.12 104 PHE A O 1
ATOM 874 N N . LYS A 1 105 ? -16.300 2.046 16.842 1.00 57.16 105 LYS A N 1
ATOM 875 C CA . LYS A 1 105 ? -17.117 1.574 17.971 1.00 57.16 105 LYS A CA 1
ATOM 876 C C . LYS A 1 105 ? -18.371 2.425 18.155 1.00 57.16 105 LYS A C 1
ATOM 878 O O . LYS A 1 105 ? -19.450 1.890 18.387 1.00 57.16 105 LYS A O 1
ATOM 883 N N . PHE A 1 106 ? -18.231 3.744 18.016 1.00 53.31 106 PHE A N 1
ATOM 884 C CA . PHE A 1 106 ? -19.330 4.685 18.210 1.00 53.31 106 PHE A CA 1
ATOM 885 C C . PHE A 1 106 ? -20.427 4.554 17.138 1.00 53.31 106 PHE A C 1
ATOM 887 O O . PHE A 1 106 ? -21.601 4.469 17.487 1.00 53.31 106 PHE A O 1
ATOM 894 N N . PHE A 1 107 ? -20.070 4.494 15.849 1.00 55.16 107 PHE A N 1
ATOM 895 C CA . PHE A 1 107 ? -21.056 4.432 14.758 1.00 55.16 107 PHE A CA 1
ATOM 896 C C . PHE A 1 107 ? -21.642 3.037 14.518 1.00 55.16 107 PHE A C 1
ATOM 898 O O . PHE A 1 107 ? -22.814 2.932 14.163 1.00 55.16 107 PHE A O 1
ATOM 905 N N . PHE A 1 108 ? -20.860 1.970 14.710 1.00 56.91 108 PHE A N 1
ATOM 906 C CA . PHE A 1 108 ? -21.278 0.607 14.354 1.00 56.91 108 PHE A CA 1
ATOM 907 C C . PHE A 1 108 ? -21.573 -0.299 15.555 1.00 56.91 108 PHE A C 1
ATOM 909 O O . PHE A 1 108 ? -21.890 -1.465 15.348 1.00 56.91 108 PHE A O 1
ATOM 916 N N . ARG A 1 109 ? -21.507 0.223 16.794 1.00 51.41 109 ARG A N 1
ATOM 917 C CA . ARG A 1 109 ? -21.760 -0.531 18.041 1.00 51.41 109 ARG A CA 1
ATOM 918 C C . ARG A 1 109 ? -21.013 -1.880 18.094 1.00 51.41 109 ARG A C 1
ATOM 920 O O . ARG A 1 109 ? -21.612 -2.908 18.397 1.00 51.41 109 ARG A O 1
ATOM 927 N N . LEU A 1 110 ? -19.715 -1.854 17.781 1.00 53.00 110 LEU A N 1
ATOM 928 C CA . LEU A 1 110 ? -18.787 -2.991 17.900 1.00 53.00 110 LEU A CA 1
ATOM 929 C C . LEU A 1 110 ? -18.065 -3.011 19.252 1.00 53.00 110 LEU A C 1
ATOM 931 O O . LEU A 1 110 ? -17.624 -1.927 19.708 1.00 53.00 110 LEU A O 1
#

Secondary structure (DSSP, 8-state):
----SSSHHHHHHHHHHHHHHHHHHHHS-EEEE--EEEESSSEEEESSSS-EEEGGGBSS----TT-EEEE-STTEEEEEEEETTTEEEEEEEEEBPPP-HHHHHHHH--

pLDDT: mean 79.06, std 16.04, range [38.69, 95.19]

Mean predicted aligned error: 9.35 Å

Sequence (110 aa):
MLSGFFIFVGNIDYIYLDIKNKVDFYNKNIDGIITKIKRTRGTKVYYAESDFFYLEQLEDKLLKIGDSISKKTNSELAVYEKIENKHYIYLTKIKVLKPQSSYFKFFFRL

Nearest PDB structures (foldseek):
  2ivw-assembly1_A  TM=2.761E-01  e=4.902E-01  Neisseria meningitidis Z2491
  9e8g-assembly1_A  TM=3.062E-01  e=1.897E+00  Homo sapiens
  3hk2-assembly2_B  TM=3.478E-01  e=5.233E+00  Thermus thermophilus HB27
  8fs5-assembly1_F  TM=2.262E-01  e=6.197E+00  Saccharomyces cerevisiae

Solvent-accessible surface area (backbone atoms only — not comparable to full-atom values): 6548 Å² total; per-residue (Å²): 141,90,85,87,85,76,74,64,64,65,56,50,56,54,52,50,52,57,51,49,45,54,52,48,55,49,72,46,71,45,77,41,41,28,76,44,77,47,84,64,104,55,41,36,40,19,42,51,98,86,46,61,43,54,49,83,39,33,79,61,84,87,80,56,75,58,27,33,38,40,23,78,59,76,45,42,37,38,35,23,44,67,44,81,92,86,39,67,44,83,72,52,74,37,46,44,57,77,78,70,60,68,63,51,32,70,77,67,74,102